Protein AF-A0A7V5WMM4-F1 (afdb_monomer)

Structure (mmCIF, N/CA/C/O backbone):
data_AF-A0A7V5WMM4-F1
#
_entry.id   AF-A0A7V5WMM4-F1
#
loop_
_atom_site.group_PDB
_atom_site.id
_atom_site.type_symbol
_atom_site.label_atom_id
_atom_site.label_alt_id
_atom_site.label_comp_id
_atom_site.label_asym_id
_atom_site.label_entity_id
_atom_site.label_seq_id
_atom_site.pdbx_PDB_ins_code
_atom_site.Cartn_x
_atom_site.Cartn_y
_atom_site.Cartn_z
_atom_site.occupancy
_atom_site.B_iso_or_equiv
_atom_site.auth_seq_id
_atom_site.auth_comp_id
_atom_site.auth_asym_id
_atom_site.auth_atom_id
_atom_site.pdbx_PDB_model_num
ATOM 1 N N . MET A 1 1 ? -22.060 10.136 9.839 1.00 58.34 1 MET A N 1
ATOM 2 C CA . MET A 1 1 ? -21.751 11.023 8.689 1.00 58.34 1 MET A CA 1
ATOM 3 C C . MET A 1 1 ? -20.251 11.099 8.373 1.00 58.34 1 MET A C 1
ATOM 5 O O . MET A 1 1 ? -19.905 11.084 7.200 1.00 58.34 1 MET A O 1
ATOM 9 N N . ASN A 1 2 ? -19.357 11.113 9.374 1.00 73.62 2 ASN A N 1
ATOM 10 C CA . ASN A 1 2 ? -17.901 11.209 9.149 1.00 73.62 2 ASN A CA 1
ATOM 11 C C . ASN A 1 2 ? -17.260 9.933 8.570 1.00 73.62 2 ASN A C 1
ATOM 13 O O . ASN A 1 2 ? -16.406 10.033 7.697 1.00 73.62 2 ASN A O 1
ATOM 17 N N . THR A 1 3 ? -17.707 8.741 8.976 1.00 79.81 3 THR A N 1
ATOM 18 C CA . THR A 1 3 ? -17.206 7.452 8.454 1.00 79.81 3 THR A CA 1
ATOM 19 C C . THR A 1 3 ? -17.474 7.269 6.962 1.00 79.81 3 THR A C 1
ATOM 21 O O . THR A 1 3 ? -16.578 6.867 6.231 1.00 79.81 3 THR A O 1
ATOM 24 N N . LEU A 1 4 ? -18.666 7.651 6.486 1.00 83.12 4 LEU A N 1
ATOM 25 C CA . LEU A 1 4 ? -19.007 7.632 5.058 1.00 83.12 4 LEU A CA 1
ATOM 26 C C . LEU A 1 4 ? -18.060 8.517 4.239 1.00 83.12 4 LEU A C 1
ATOM 28 O O . LEU A 1 4 ? -17.576 8.088 3.199 1.00 83.12 4 LEU A O 1
ATOM 32 N N . ARG A 1 5 ? -17.733 9.717 4.737 1.00 90.38 5 ARG A N 1
ATOM 33 C CA . ARG A 1 5 ? -16.791 10.625 4.066 1.00 90.38 5 ARG A CA 1
ATOM 34 C C . ARG A 1 5 ? -15.389 10.030 3.978 1.00 90.38 5 ARG A C 1
ATOM 36 O O . ARG A 1 5 ? -14.792 10.074 2.909 1.00 90.38 5 ARG A O 1
ATOM 43 N N . ILE A 1 6 ? -14.882 9.452 5.070 1.00 91.38 6 ILE A N 1
ATOM 44 C CA . ILE A 1 6 ? -13.557 8.814 5.076 1.00 91.38 6 ILE A CA 1
ATOM 45 C C . ILE A 1 6 ? -13.547 7.616 4.119 1.00 91.38 6 ILE A C 1
ATOM 47 O O . ILE A 1 6 ? -12.643 7.521 3.302 1.00 91.38 6 ILE A O 1
ATOM 51 N N . ASN A 1 7 ? -14.587 6.776 4.125 1.00 93.31 7 ASN A N 1
ATOM 52 C CA . ASN A 1 7 ? -14.712 5.651 3.193 1.00 93.31 7 ASN A CA 1
ATOM 53 C C . ASN A 1 7 ? -14.699 6.112 1.730 1.00 93.31 7 ASN A C 1
ATOM 55 O O . ASN A 1 7 ? -14.011 5.513 0.908 1.00 93.31 7 ASN A O 1
ATOM 59 N N . THR A 1 8 ? -15.415 7.190 1.396 1.00 95.69 8 THR A N 1
ATOM 60 C CA . THR A 1 8 ? -15.401 7.763 0.043 1.00 95.69 8 THR A CA 1
ATOM 61 C C . THR A 1 8 ? -14.022 8.299 -0.334 1.00 95.69 8 THR A C 1
ATOM 63 O O . THR A 1 8 ? -13.564 8.051 -1.446 1.00 95.69 8 THR A O 1
ATOM 66 N N . ILE A 1 9 ? -13.330 8.987 0.579 1.00 95.31 9 ILE A N 1
ATOM 67 C CA . ILE A 1 9 ? -11.965 9.480 0.340 1.00 95.31 9 ILE A CA 1
ATOM 68 C C . ILE A 1 9 ? -11.004 8.307 0.131 1.00 95.31 9 ILE A C 1
ATOM 70 O O . ILE A 1 9 ? -10.255 8.301 -0.841 1.00 95.31 9 ILE A O 1
ATOM 74 N N . THR A 1 10 ? -11.046 7.288 0.991 1.00 95.56 10 THR A N 1
ATOM 75 C CA . THR A 1 10 ? -10.207 6.094 0.849 1.00 95.56 10 THR A CA 1
ATOM 76 C C . THR A 1 10 ? -10.499 5.371 -0.459 1.00 95.56 10 THR A C 1
ATOM 78 O O . THR A 1 10 ? -9.569 4.972 -1.150 1.00 95.56 10 THR A O 1
ATOM 81 N N . TRP A 1 11 ? -11.768 5.258 -0.854 1.00 97.19 11 TRP A N 1
ATOM 82 C CA . TRP A 1 11 ? -12.139 4.690 -2.146 1.00 97.19 11 TRP A CA 1
ATOM 83 C C . TRP A 1 11 ? -11.571 5.501 -3.320 1.00 97.19 11 TRP A C 1
ATOM 85 O O . TRP A 1 11 ? -10.967 4.920 -4.219 1.00 97.19 11 TRP A O 1
ATOM 95 N N . LEU A 1 12 ? -11.669 6.835 -3.286 1.00 97.56 12 LEU A N 1
ATOM 96 C CA . LEU A 1 12 ? -11.061 7.702 -4.304 1.00 97.56 12 LEU A CA 1
ATOM 97 C C . LEU A 1 12 ? -9.541 7.508 -4.375 1.00 97.56 12 LEU A C 1
ATOM 99 O O . LEU A 1 12 ? -8.990 7.376 -5.466 1.00 97.56 12 LEU A O 1
ATOM 103 N N . VAL A 1 13 ? -8.863 7.422 -3.228 1.00 96.50 13 VAL A N 1
ATOM 104 C CA . VAL A 1 13 ? -7.421 7.134 -3.163 1.00 96.50 13 VAL A CA 1
ATOM 105 C C . VAL A 1 13 ? -7.100 5.775 -3.791 1.00 96.50 13 VAL A C 1
ATOM 107 O O . VAL A 1 13 ? -6.149 5.675 -4.562 1.00 96.50 13 VAL A O 1
ATOM 110 N N . LEU A 1 14 ? -7.899 4.735 -3.529 1.00 97.69 14 LEU A N 1
ATOM 111 C CA . LEU A 1 14 ? -7.717 3.411 -4.137 1.00 97.69 14 LEU A CA 1
ATOM 112 C C . LEU A 1 14 ? -7.885 3.440 -5.662 1.00 97.69 14 LEU A C 1
ATOM 114 O O . LEU A 1 14 ? -7.105 2.801 -6.374 1.00 97.69 14 LEU A O 1
ATOM 118 N N . VAL A 1 15 ? -8.864 4.191 -6.172 1.00 98.06 15 VAL A N 1
ATOM 119 C CA . VAL A 1 15 ? -9.062 4.385 -7.617 1.00 98.06 15 VAL A CA 1
ATOM 120 C C . VAL A 1 15 ? -7.845 5.079 -8.226 1.00 98.06 15 VAL A C 1
ATOM 122 O O . VAL A 1 15 ? -7.285 4.581 -9.202 1.00 98.06 15 VAL A O 1
ATOM 125 N N . LEU A 1 16 ? -7.371 6.167 -7.615 1.00 97.88 16 LEU A N 1
ATOM 126 C CA . LEU A 1 16 ? -6.184 6.889 -8.080 1.00 97.88 16 LEU A CA 1
ATOM 127 C C . LEU A 1 16 ? -4.926 6.011 -8.054 1.00 97.88 16 LEU A C 1
ATOM 129 O O . LEU A 1 16 ? -4.175 6.004 -9.024 1.00 97.88 16 LEU A O 1
ATOM 133 N N . LEU A 1 17 ? -4.720 5.216 -7.000 1.00 97.25 17 LEU A N 1
ATOM 134 C CA . LEU A 1 17 ? -3.611 4.257 -6.919 1.00 97.25 17 LEU A CA 1
ATOM 135 C C . LEU A 1 17 ? -3.705 3.157 -7.984 1.00 97.25 17 LEU A C 1
ATOM 137 O O . LEU A 1 17 ? -2.683 2.644 -8.440 1.00 97.25 17 LEU A O 1
ATOM 141 N N . THR A 1 18 ? -4.918 2.779 -8.387 1.00 96.88 18 THR A N 1
ATOM 142 C CA . THR A 1 18 ? -5.139 1.790 -9.451 1.00 96.88 18 THR A CA 1
ATOM 143 C C . THR A 1 18 ? -4.797 2.373 -10.816 1.00 96.88 18 THR A C 1
ATOM 145 O O . THR A 1 18 ? -4.052 1.750 -11.569 1.00 96.88 18 THR A O 1
ATOM 148 N N . LEU A 1 19 ? -5.259 3.594 -11.099 1.00 97.38 19 LEU A N 1
ATOM 149 C CA . LEU A 1 19 ? -4.893 4.319 -12.316 1.00 97.38 19 LEU A CA 1
ATOM 150 C C . LEU A 1 19 ? -3.384 4.568 -12.382 1.00 97.38 19 LEU A C 1
ATOM 152 O O . LEU A 1 19 ? -2.767 4.306 -13.409 1.00 97.38 19 LEU A O 1
ATOM 156 N N . PHE A 1 20 ? -2.776 4.999 -11.274 1.00 96.06 20 PHE A N 1
ATOM 157 C CA . PHE A 1 20 ? -1.327 5.150 -11.163 1.00 96.06 20 PHE A CA 1
ATOM 158 C C . PHE A 1 20 ? -0.600 3.845 -11.503 1.00 96.06 20 PHE A C 1
ATOM 160 O O . PHE A 1 20 ? 0.312 3.855 -12.324 1.00 96.06 20 PHE A O 1
ATOM 167 N N . GLY A 1 21 ? -1.030 2.716 -10.928 1.00 94.88 21 GLY A N 1
ATOM 168 C CA . GLY A 1 21 ? -0.440 1.410 -11.220 1.00 94.88 21 GLY A CA 1
ATOM 169 C C . GLY A 1 21 ? -0.517 1.039 -12.703 1.00 94.88 21 GLY A C 1
ATOM 170 O O . GLY A 1 21 ? 0.484 0.611 -13.269 1.00 94.88 21 GLY A O 1
ATOM 171 N N . TYR A 1 22 ? -1.670 1.267 -13.340 1.00 95.38 22 TYR A N 1
ATOM 172 C CA . TYR A 1 22 ? -1.854 1.047 -14.778 1.00 95.38 22 TYR A CA 1
ATOM 173 C C . TYR A 1 22 ? -0.910 1.915 -15.622 1.00 95.38 22 TYR A C 1
ATOM 175 O O . TYR A 1 22 ? -0.180 1.396 -16.463 1.00 95.38 22 TYR A O 1
ATOM 183 N N . PHE A 1 23 ? -0.864 3.227 -15.368 1.00 95.56 23 PHE A N 1
ATOM 184 C CA . PHE A 1 23 ? -0.002 4.136 -16.127 1.00 95.56 23 PHE A CA 1
ATOM 185 C C . PHE A 1 23 ? 1.488 3.863 -15.911 1.00 95.56 23 PHE A C 1
ATOM 187 O O . PHE A 1 23 ? 2.271 4.032 -16.841 1.00 95.56 23 PHE A O 1
ATOM 194 N N . MET A 1 24 ? 1.896 3.427 -14.717 1.00 94.50 24 MET A N 1
ATOM 195 C CA . MET A 1 24 ? 3.277 3.004 -14.482 1.00 94.50 24 MET A CA 1
ATOM 196 C C . MET A 1 24 ? 3.615 1.737 -15.272 1.00 94.50 24 MET A C 1
ATOM 198 O O . MET A 1 24 ? 4.679 1.683 -15.884 1.00 94.50 24 MET A O 1
ATOM 202 N N . ALA A 1 25 ? 2.719 0.747 -15.287 1.00 91.19 25 ALA A N 1
ATOM 203 C CA . ALA A 1 25 ? 2.949 -0.528 -15.961 1.00 91.19 25 ALA A CA 1
ATOM 204 C C . ALA A 1 25 ? 2.994 -0.403 -17.495 1.00 91.19 25 ALA A C 1
ATOM 206 O O . ALA A 1 25 ? 3.908 -0.939 -18.114 1.00 91.19 25 ALA A O 1
ATOM 207 N N . GLU A 1 26 ? 2.048 0.325 -18.093 1.00 89.81 26 GLU A N 1
ATOM 208 C CA . GLU A 1 26 ? 1.887 0.395 -19.556 1.00 89.81 26 GLU A CA 1
ATOM 209 C C . GLU A 1 26 ? 2.490 1.661 -20.182 1.00 89.81 26 GLU A C 1
ATOM 211 O O . GLU A 1 26 ? 2.872 1.672 -21.349 1.00 89.81 26 GLU A O 1
ATOM 216 N N . GLY A 1 27 ? 2.553 2.760 -19.426 1.00 83.62 27 GLY A N 1
ATOM 217 C CA . GLY A 1 27 ? 2.862 4.090 -19.958 1.00 83.62 27 GLY A CA 1
ATOM 218 C C . GLY A 1 27 ? 4.237 4.638 -19.590 1.00 83.62 27 GLY A C 1
ATOM 219 O O . GLY A 1 27 ? 4.588 5.726 -20.046 1.00 83.62 27 GLY A O 1
ATOM 220 N N . SER A 1 28 ? 5.016 3.945 -18.754 1.00 87.06 28 SER A N 1
ATOM 221 C CA . SER A 1 28 ? 6.305 4.466 -18.298 1.00 87.06 28 SER A CA 1
ATOM 222 C C . SER A 1 28 ? 7.475 3.969 -19.150 1.00 87.06 28 SER A C 1
ATOM 224 O O . SER A 1 28 ? 7.567 2.802 -19.519 1.00 87.06 28 SER A O 1
ATOM 226 N N . SER A 1 29 ? 8.422 4.868 -19.423 1.00 90.62 29 SER A N 1
ATOM 227 C CA . SER A 1 29 ? 9.715 4.546 -20.043 1.00 90.62 29 SER A CA 1
ATOM 228 C C . SER A 1 29 ? 10.798 4.207 -19.010 1.00 90.62 29 SER A C 1
ATOM 230 O O . SER A 1 29 ? 11.988 4.218 -19.325 1.00 90.62 29 SER A O 1
ATOM 232 N N . LEU A 1 30 ? 10.407 3.994 -17.750 1.00 91.56 30 LEU A N 1
ATOM 233 C CA . LEU A 1 30 ? 11.324 3.689 -16.656 1.00 91.56 30 LEU A CA 1
ATOM 234 C C . LEU A 1 30 ? 11.828 2.245 -16.763 1.00 91.56 30 LEU A C 1
ATOM 236 O O . LEU A 1 30 ? 11.209 1.381 -17.384 1.00 91.56 30 LEU A O 1
ATOM 240 N N . ALA A 1 31 ? 12.959 1.962 -16.117 1.00 91.88 31 ALA A N 1
ATOM 241 C CA . ALA A 1 31 ? 13.482 0.603 -16.050 1.00 91.88 31 ALA A CA 1
ATOM 242 C C . ALA A 1 31 ? 12.478 -0.333 -15.352 1.00 91.88 31 ALA A C 1
ATOM 244 O O . ALA A 1 31 ? 11.938 0.005 -14.297 1.00 91.88 31 ALA A O 1
ATOM 245 N N . LYS A 1 32 ? 12.278 -1.537 -15.906 1.00 90.25 32 LYS A N 1
ATOM 246 C CA . LYS A 1 32 ? 11.295 -2.520 -15.409 1.00 90.25 32 LYS A CA 1
ATOM 247 C C . LYS A 1 32 ? 11.362 -2.777 -13.892 1.00 90.25 32 LYS A C 1
ATOM 249 O O . LYS A 1 32 ? 10.299 -2.763 -13.275 1.00 90.25 32 LYS A O 1
ATOM 254 N N . PRO A 1 33 ? 12.544 -2.928 -13.257 1.00 91.56 33 PRO A N 1
ATOM 255 C CA . PRO A 1 33 ? 12.610 -3.141 -11.808 1.00 91.56 33 PRO A CA 1
ATOM 256 C C . PRO A 1 33 ? 12.085 -1.947 -10.998 1.00 91.56 33 PRO A C 1
ATOM 258 O O . PRO A 1 33 ? 11.468 -2.122 -9.950 1.00 91.56 33 PRO A O 1
ATOM 261 N N . VAL A 1 34 ? 12.286 -0.724 -11.501 1.00 92.62 34 VAL A N 1
ATOM 262 C CA . VAL A 1 34 ? 11.794 0.506 -10.862 1.00 92.62 34 VAL A CA 1
ATOM 263 C C . VAL A 1 34 ? 10.273 0.569 -10.955 1.00 92.62 34 VAL A C 1
ATOM 265 O O . VAL A 1 34 ? 9.606 0.800 -9.949 1.00 92.62 34 VAL A O 1
ATOM 268 N N . VAL A 1 35 ? 9.719 0.308 -12.142 1.00 94.88 35 VAL A N 1
ATOM 269 C CA . VAL A 1 35 ? 8.266 0.254 -12.368 1.00 94.88 35 VAL A CA 1
ATOM 270 C C . VAL A 1 35 ? 7.619 -0.783 -11.460 1.00 94.88 35 VAL A C 1
ATOM 272 O O . VAL A 1 35 ? 6.645 -0.482 -10.770 1.00 94.88 35 VAL A O 1
ATOM 275 N N . PHE A 1 36 ? 8.197 -1.983 -11.416 1.00 94.19 36 PHE A N 1
ATOM 276 C CA . PHE A 1 36 ? 7.728 -3.057 -10.555 1.00 94.19 36 PHE A CA 1
ATOM 277 C C . PHE A 1 36 ? 7.718 -2.633 -9.080 1.00 94.19 36 PHE A C 1
ATOM 279 O O . PHE A 1 36 ? 6.691 -2.763 -8.414 1.00 94.19 36 PHE A O 1
ATOM 286 N N . GLY A 1 37 ? 8.813 -2.046 -8.586 1.00 94.56 37 GLY A N 1
ATOM 287 C CA . GLY A 1 37 ? 8.899 -1.544 -7.213 1.00 94.56 37 GLY A CA 1
ATOM 288 C C . GLY A 1 37 ? 7.829 -0.496 -6.885 1.00 94.56 37 GLY A C 1
ATOM 289 O O . GLY A 1 37 ? 7.206 -0.562 -5.825 1.00 94.56 37 GLY A O 1
ATOM 290 N N . LEU A 1 38 ? 7.551 0.431 -7.808 1.00 95.12 38 LEU A N 1
ATOM 291 C CA . LEU A 1 38 ? 6.506 1.449 -7.640 1.00 95.12 38 LEU A CA 1
ATOM 292 C C . LEU A 1 38 ? 5.100 0.837 -7.587 1.00 95.12 38 LEU A C 1
ATOM 294 O O . LEU A 1 38 ? 4.299 1.200 -6.723 1.00 95.12 38 LEU A O 1
ATOM 298 N N . VAL A 1 39 ? 4.798 -0.111 -8.477 1.00 95.75 39 VAL A N 1
ATOM 299 C CA . VAL A 1 39 ? 3.502 -0.809 -8.503 1.00 95.75 39 VAL A CA 1
ATOM 300 C C . VAL A 1 39 ? 3.319 -1.668 -7.250 1.00 95.75 39 VAL A C 1
ATOM 302 O O . VAL A 1 39 ? 2.225 -1.706 -6.676 1.00 95.75 39 VAL A O 1
ATOM 305 N N . LEU A 1 40 ? 4.385 -2.319 -6.783 1.00 96.19 40 LEU A N 1
ATOM 306 C CA . LEU A 1 40 ? 4.369 -3.120 -5.564 1.00 96.19 40 LEU A CA 1
ATOM 307 C C . LEU A 1 40 ? 4.140 -2.245 -4.324 1.00 96.19 40 LEU A C 1
ATOM 309 O O . LEU A 1 40 ? 3.285 -2.567 -3.497 1.00 96.19 40 LEU A O 1
ATOM 313 N N . ALA A 1 41 ? 4.815 -1.096 -4.232 1.00 95.44 41 ALA A N 1
ATOM 314 C CA . ALA A 1 41 ? 4.605 -0.126 -3.158 1.00 95.44 41 ALA A CA 1
ATOM 315 C C . ALA A 1 41 ? 3.169 0.426 -3.160 1.00 95.44 41 ALA A C 1
ATOM 317 O O . ALA A 1 41 ? 2.493 0.413 -2.128 1.00 95.44 41 ALA A O 1
ATOM 318 N N . ALA A 1 42 ? 2.655 0.829 -4.328 1.00 96.88 42 ALA A N 1
ATOM 319 C CA . ALA A 1 42 ? 1.264 1.256 -4.477 1.00 96.88 42 ALA A CA 1
ATOM 320 C C . ALA A 1 42 ? 0.282 0.147 -4.059 1.00 96.88 42 ALA A C 1
ATOM 322 O O . ALA A 1 42 ? -0.758 0.416 -3.458 1.00 96.88 42 ALA A O 1
ATOM 323 N N . THR A 1 43 ? 0.620 -1.114 -4.327 1.00 96.75 43 THR A N 1
ATOM 324 C CA . THR A 1 43 ? -0.179 -2.277 -3.925 1.00 96.75 43 THR A CA 1
ATOM 325 C C . THR A 1 43 ? -0.190 -2.486 -2.415 1.00 96.75 43 THR A C 1
ATOM 327 O O . THR A 1 43 ? -1.271 -2.654 -1.849 1.00 96.75 43 THR A O 1
ATOM 330 N N . ALA A 1 44 ? 0.954 -2.380 -1.738 1.00 96.94 44 ALA A N 1
ATOM 331 C CA . ALA A 1 44 ? 1.015 -2.441 -0.278 1.00 96.94 44 ALA A CA 1
ATOM 332 C C . A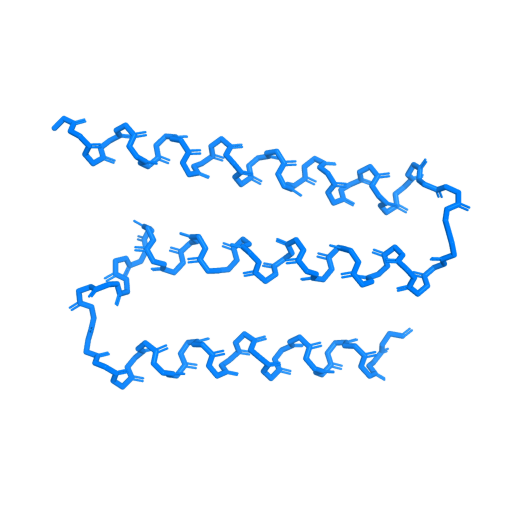LA A 1 44 ? 0.148 -1.348 0.379 1.00 96.94 44 ALA A C 1
ATOM 334 O O . ALA A 1 44 ? -0.630 -1.636 1.288 1.00 96.94 44 ALA A O 1
ATOM 335 N N . ILE A 1 45 ? 0.194 -0.112 -0.137 1.00 97.44 45 ILE A N 1
ATOM 336 C CA . ILE A 1 45 ? -0.640 1.000 0.355 1.00 97.44 45 ILE A CA 1
ATOM 337 C C . ILE A 1 45 ? -2.135 0.701 0.174 1.00 97.44 45 ILE A C 1
ATOM 339 O O . ILE A 1 45 ? -2.930 0.978 1.079 1.00 97.44 45 ILE A O 1
ATOM 343 N N . LYS A 1 46 ? -2.533 0.103 -0.960 1.00 97.06 46 LYS A N 1
ATOM 344 C CA . LYS A 1 46 ? -3.924 -0.325 -1.189 1.00 97.06 46 LYS A CA 1
ATOM 345 C C . LYS A 1 46 ? -4.360 -1.371 -0.162 1.00 97.06 46 LYS A C 1
ATOM 347 O O . LYS A 1 46 ? -5.418 -1.203 0.440 1.00 97.06 46 LYS A O 1
ATOM 352 N N . PHE A 1 47 ? -3.545 -2.399 0.089 1.00 96.94 47 PHE A N 1
ATOM 353 C CA . PHE A 1 47 ? -3.850 -3.417 1.102 1.00 96.94 47 PHE A CA 1
ATOM 354 C C . PHE A 1 47 ? -4.014 -2.809 2.496 1.00 96.94 47 PHE A C 1
ATOM 356 O O . PHE A 1 47 ? -4.982 -3.125 3.184 1.00 96.94 47 PHE A O 1
ATOM 363 N N . LEU A 1 48 ? -3.126 -1.893 2.893 1.00 96.75 48 LEU A N 1
ATOM 364 C CA . LEU A 1 48 ? -3.242 -1.188 4.172 1.00 96.75 48 LEU A CA 1
ATOM 365 C C . LEU A 1 48 ? -4.529 -0.363 4.245 1.00 96.75 48 LEU A C 1
ATOM 367 O O . LEU A 1 48 ? -5.274 -0.468 5.217 1.00 96.75 48 LEU A O 1
ATOM 371 N N . SER A 1 49 ? -4.823 0.413 3.203 1.00 95.81 49 SER A N 1
ATOM 372 C CA . SER A 1 49 ? -6.032 1.242 3.141 1.00 95.81 49 SER A CA 1
ATOM 373 C C . SER A 1 49 ? -7.298 0.392 3.259 1.00 95.81 49 SER A C 1
ATOM 375 O O . SER A 1 49 ? -8.201 0.735 4.019 1.00 95.81 49 SER A O 1
ATOM 377 N N . VAL A 1 50 ? -7.344 -0.754 2.573 1.00 96.44 50 VAL A N 1
ATOM 378 C CA . VAL A 1 50 ? -8.471 -1.688 2.660 1.00 96.44 50 VAL A CA 1
ATOM 379 C C . VAL A 1 50 ? -8.575 -2.324 4.038 1.00 96.44 50 VAL A C 1
ATOM 381 O O . VAL A 1 50 ? -9.648 -2.289 4.638 1.00 96.44 50 VAL A O 1
ATOM 384 N N . GLY A 1 51 ? -7.469 -2.843 4.568 1.00 95.00 51 GLY A N 1
ATOM 385 C CA . GLY A 1 51 ? -7.448 -3.478 5.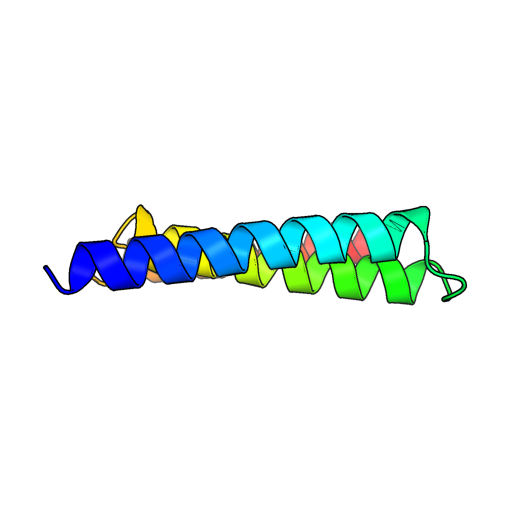880 1.00 95.00 51 GLY A CA 1
ATOM 386 C C . GLY A 1 51 ? -7.931 -2.539 6.982 1.00 95.00 51 GLY A C 1
ATOM 387 O O . GLY A 1 51 ? -8.859 -2.861 7.718 1.00 95.00 51 GLY A O 1
ATOM 388 N N . PHE A 1 52 ? -7.348 -1.347 7.083 1.00 93.69 52 PHE A N 1
ATOM 389 C CA . PHE A 1 52 ? -7.645 -0.437 8.189 1.00 93.69 52 PHE A CA 1
AT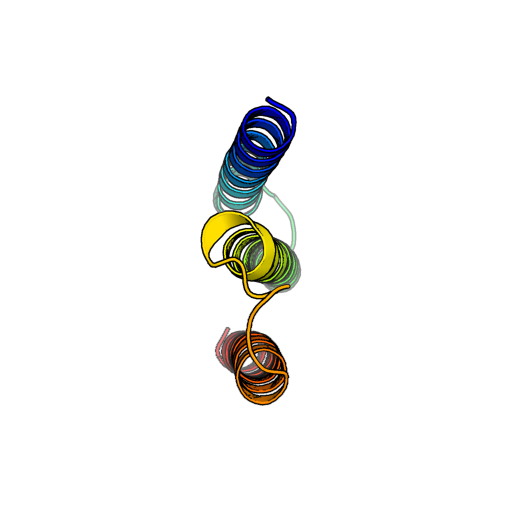OM 390 C C . PHE A 1 52 ? -8.968 0.322 8.040 1.00 93.69 52 PHE A C 1
ATOM 392 O O . PHE A 1 52 ? -9.586 0.622 9.064 1.00 93.69 52 PHE A O 1
ATOM 399 N N . GLN A 1 53 ? -9.410 0.623 6.812 1.00 93.50 53 GLN A N 1
ATOM 400 C CA . GLN A 1 53 ? -10.624 1.415 6.598 1.00 93.50 53 GLN A CA 1
ATOM 401 C C . GLN A 1 53 ? -11.873 0.583 6.299 1.00 93.50 53 GLN A C 1
ATOM 403 O O . GLN A 1 53 ? -12.943 0.931 6.787 1.00 93.50 53 GLN A O 1
ATOM 408 N N . PHE A 1 54 ? -11.765 -0.474 5.490 1.00 93.06 54 PHE A N 1
ATOM 409 C CA . PHE A 1 54 ? -12.926 -1.255 5.042 1.00 93.06 54 PHE A CA 1
ATOM 410 C C . PHE A 1 54 ? -13.098 -2.570 5.804 1.00 93.06 54 PHE A C 1
ATOM 412 O O . PHE A 1 54 ? -14.220 -3.055 5.904 1.00 93.06 54 PHE A O 1
ATOM 419 N N . LEU A 1 55 ? -12.018 -3.134 6.357 1.00 93.31 55 LEU A N 1
ATOM 420 C CA . LEU A 1 55 ? -12.074 -4.322 7.224 1.00 93.31 55 LEU A CA 1
ATOM 421 C C . LEU A 1 55 ? -12.010 -3.970 8.718 1.00 93.31 55 LEU A C 1
ATOM 423 O O . LEU A 1 55 ? -11.881 -4.864 9.550 1.00 93.31 55 LEU A O 1
ATOM 427 N N . ASP A 1 56 ? -12.048 -2.673 9.046 1.00 90.38 56 ASP A N 1
ATOM 428 C CA . ASP A 1 56 ? -11.966 -2.131 10.406 1.00 90.38 56 ASP A CA 1
ATOM 429 C C . ASP A 1 56 ? -10.849 -2.765 11.264 1.00 90.38 56 ASP A C 1
ATOM 431 O O . ASP A 1 56 ? -10.981 -2.915 12.479 1.00 90.38 56 ASP A O 1
ATOM 435 N N . LEU A 1 57 ? -9.684 -3.072 10.665 1.00 93.44 57 LEU A N 1
ATOM 436 C CA . LEU A 1 57 ? -8.556 -3.667 11.401 1.00 93.44 57 LEU A CA 1
ATOM 437 C C . LEU A 1 57 ? -8.101 -2.829 12.599 1.00 93.44 57 LEU A C 1
ATOM 439 O O . LEU A 1 57 ? -7.480 -3.354 13.516 1.00 93.44 57 LEU A O 1
ATOM 443 N N . LYS A 1 58 ? -8.373 -1.523 12.593 1.00 90.06 58 LYS A N 1
ATOM 444 C CA . LYS A 1 58 ? -8.092 -0.623 13.719 1.00 90.06 58 LYS A CA 1
ATOM 445 C C . LYS A 1 58 ? -8.785 -1.068 15.019 1.00 90.06 58 LYS A C 1
ATOM 447 O O . LYS A 1 58 ? -8.175 -0.923 16.074 1.00 90.06 58 LYS A O 1
ATOM 452 N N . GLU A 1 59 ? -9.980 -1.653 14.913 1.00 92.62 59 GLU A N 1
ATOM 453 C CA . GLU A 1 59 ? -10.776 -2.176 16.032 1.00 92.62 59 GLU A CA 1
ATOM 454 C C . GLU A 1 59 ? -10.526 -3.676 16.267 1.00 92.62 59 GLU A C 1
ATOM 456 O O . GLU A 1 59 ? -10.971 -4.248 17.261 1.00 92.62 59 GLU A O 1
ATOM 461 N N . ALA A 1 60 ? -9.811 -4.339 15.352 1.00 93.69 60 ALA A N 1
ATOM 462 C CA . ALA A 1 60 ? -9.497 -5.753 15.470 1.00 93.69 60 ALA A CA 1
ATOM 463 C C . ALA A 1 60 ? -8.449 -6.017 16.561 1.00 93.69 60 ALA A C 1
ATOM 465 O O . ALA A 1 60 ? -7.588 -5.186 16.870 1.00 93.69 60 ALA A O 1
ATOM 466 N N . HIS A 1 61 ? -8.483 -7.239 17.099 1.00 95.69 61 HIS A N 1
ATOM 467 C CA . HIS A 1 61 ? -7.503 -7.702 18.076 1.00 95.69 61 HIS A CA 1
ATOM 468 C C . HIS A 1 61 ? -6.073 -7.532 17.544 1.00 95.69 61 HIS A C 1
ATOM 470 O O . HIS A 1 61 ? -5.807 -7.757 16.360 1.00 95.69 61 HIS A O 1
ATOM 476 N N . LEU A 1 62 ? -5.130 -7.201 18.431 1.00 95.00 62 LEU A N 1
ATOM 477 C CA . LEU A 1 62 ? -3.740 -6.921 18.051 1.00 95.00 62 LEU A CA 1
ATOM 478 C C . LEU A 1 62 ? -3.113 -8.049 17.210 1.00 95.00 62 LEU A C 1
ATOM 480 O O . LEU A 1 62 ? -2.400 -7.771 16.250 1.00 95.00 62 LEU A O 1
ATOM 484 N N . ALA A 1 63 ? -3.439 -9.307 17.523 1.00 95.94 63 ALA A N 1
ATOM 485 C CA . ALA A 1 63 ? -2.986 -10.476 16.772 1.00 95.94 63 ALA A CA 1
ATOM 486 C C . ALA A 1 63 ? -3.366 -10.407 15.281 1.00 95.94 63 ALA A C 1
ATOM 488 O O . ALA A 1 63 ? -2.521 -10.650 14.425 1.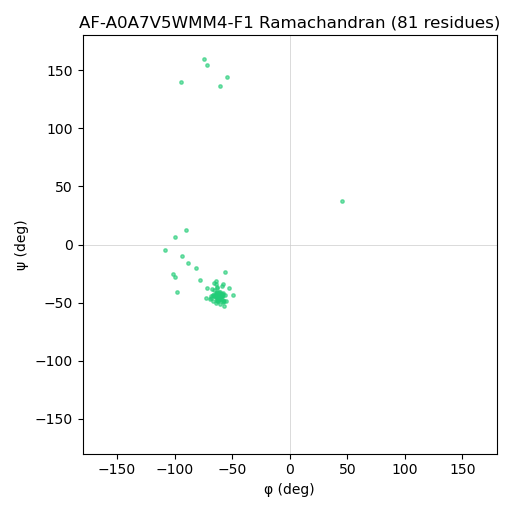00 95.94 63 ALA A O 1
ATOM 489 N N . TRP A 1 64 ? -4.598 -9.999 14.958 1.00 94.81 64 TRP A N 1
ATOM 490 C CA . TRP A 1 64 ? -5.063 -9.853 13.574 1.00 94.81 64 TRP A CA 1
ATOM 491 C C . TRP A 1 64 ? -4.361 -8.716 12.844 1.00 94.81 64 TRP A C 1
ATOM 493 O O . TRP A 1 64 ? -4.008 -8.851 11.673 1.00 94.81 64 TRP A O 1
ATOM 503 N N . ARG A 1 65 ? -4.102 -7.611 13.549 1.00 95.44 65 ARG A N 1
ATOM 504 C CA . ARG A 1 65 ? -3.367 -6.468 12.995 1.00 95.44 65 ARG A CA 1
ATOM 505 C C . ARG A 1 65 ? -1.939 -6.863 12.635 1.00 95.44 65 ARG A C 1
ATOM 507 O O . ARG A 1 65 ? -1.495 -6.583 11.526 1.00 95.44 65 ARG A O 1
ATOM 514 N N . ILE A 1 66 ? -1.250 -7.555 13.541 1.00 96.56 66 ILE A N 1
ATOM 515 C CA . ILE A 1 66 ? 0.115 -8.047 13.315 1.00 96.56 66 ILE A CA 1
ATOM 516 C C . ILE A 1 66 ? 0.138 -9.067 12.176 1.00 96.56 66 ILE A C 1
ATOM 518 O O . ILE A 1 66 ? 0.984 -8.961 11.294 1.00 96.56 66 ILE A O 1
ATOM 522 N N . LEU A 1 67 ? -0.801 -10.015 12.157 1.00 96.88 67 LEU A N 1
ATOM 523 C CA . LEU A 1 67 ? -0.867 -11.043 11.118 1.00 96.88 67 LEU A CA 1
ATOM 524 C C . LEU A 1 67 ? -1.073 -10.431 9.728 1.00 96.88 67 LEU A C 1
ATOM 526 O O . LEU A 1 67 ? -0.388 -10.811 8.784 1.00 96.88 67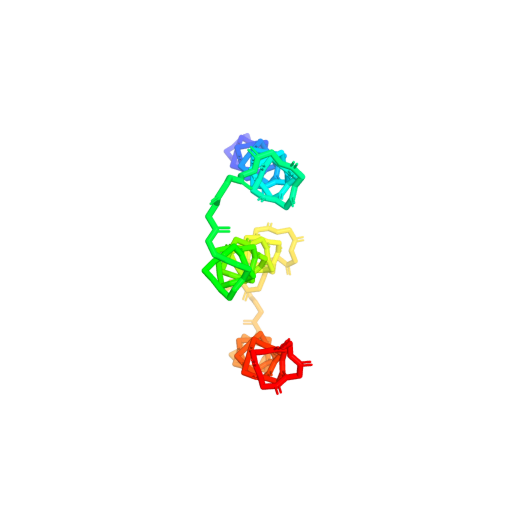 LEU A O 1
ATOM 530 N N . PHE A 1 68 ? -1.960 -9.443 9.604 1.00 96.69 68 PHE A N 1
ATOM 531 C CA . PHE A 1 68 ? -2.204 -8.756 8.337 1.00 96.69 68 PHE A CA 1
ATOM 532 C C . PHE A 1 68 ? -1.000 -7.930 7.868 1.00 96.69 68 PHE A C 1
ATOM 534 O O . PHE A 1 68 ? -0.628 -7.985 6.698 1.00 96.69 68 PHE A O 1
ATOM 541 N N . LEU A 1 69 ? -0.351 -7.197 8.778 1.00 96.88 69 LEU A N 1
ATOM 542 C CA . LEU A 1 69 ? 0.870 -6.453 8.458 1.00 96.88 69 LEU A CA 1
ATOM 543 C C . LEU A 1 69 ? 2.015 -7.393 8.059 1.00 96.88 69 LEU A C 1
ATOM 545 O O . LEU A 1 69 ? 2.714 -7.131 7.081 1.00 96.88 69 LEU A O 1
ATOM 549 N N . GLY A 1 70 ? 2.168 -8.510 8.773 1.00 97.56 70 GLY A N 1
ATOM 550 C CA . GLY A 1 70 ? 3.129 -9.560 8.447 1.00 97.56 70 GLY A CA 1
ATOM 551 C C . GLY A 1 70 ? 2.861 -10.175 7.076 1.00 97.56 70 GLY A C 1
ATOM 552 O O . GLY A 1 70 ? 3.790 -10.329 6.289 1.00 97.56 70 GLY A O 1
ATOM 553 N N . PHE A 1 71 ? 1.595 -10.444 6.746 1.00 96.94 71 PHE A N 1
ATOM 554 C CA . PHE A 1 71 ? 1.197 -10.916 5.421 1.00 96.94 71 PHE A CA 1
ATOM 555 C C . PHE A 1 71 ? 1.606 -9.935 4.316 1.00 96.94 71 PHE A C 1
ATOM 557 O O . PHE A 1 71 ? 2.233 -10.356 3.349 1.00 96.94 71 PHE A O 1
ATOM 564 N N . ILE A 1 72 ? 1.316 -8.636 4.465 1.00 97.44 72 ILE A N 1
ATOM 565 C CA . ILE A 1 72 ? 1.697 -7.622 3.466 1.00 97.44 72 ILE A CA 1
ATOM 566 C C . ILE A 1 72 ? 3.216 -7.572 3.293 1.00 97.44 72 ILE A C 1
ATOM 568 O O . ILE A 1 72 ? 3.699 -7.493 2.164 1.00 97.44 72 ILE A O 1
ATOM 572 N N . LEU A 1 73 ? 3.969 -7.632 4.394 1.00 97.06 73 LEU A N 1
ATOM 573 C CA . LEU A 1 73 ? 5.429 -7.607 4.355 1.00 97.06 73 LEU A CA 1
ATOM 574 C C . LEU A 1 73 ? 5.989 -8.833 3.626 1.00 97.06 73 LEU A C 1
ATOM 576 O O . LEU A 1 73 ? 6.792 -8.682 2.710 1.00 97.06 73 LEU A O 1
ATOM 580 N N . ILE A 1 74 ? 5.542 -10.035 3.999 1.00 97.69 74 ILE A N 1
ATOM 581 C CA . ILE A 1 74 ? 5.978 -11.287 3.369 1.00 97.69 74 ILE A CA 1
ATOM 582 C C . ILE A 1 74 ? 5.601 -11.289 1.889 1.00 97.69 74 ILE A C 1
ATOM 584 O O . ILE A 1 74 ? 6.436 -11.628 1.056 1.00 97.69 74 ILE A O 1
ATOM 588 N N . PHE A 1 75 ? 4.382 -10.864 1.551 1.00 96.69 75 PHE A N 1
ATOM 589 C CA . PHE A 1 75 ? 3.932 -10.731 0.169 1.00 96.69 75 PHE A CA 1
ATOM 590 C C . PHE A 1 75 ? 4.837 -9.786 -0.627 1.00 96.69 75 PHE A C 1
ATOM 592 O O . PHE A 1 75 ? 5.307 -10.155 -1.698 1.00 96.69 75 PHE A O 1
ATOM 599 N N . ALA A 1 76 ? 5.127 -8.592 -0.102 1.00 95.69 76 ALA A N 1
ATOM 600 C CA . ALA A 1 76 ? 5.977 -7.623 -0.785 1.00 95.69 76 ALA A CA 1
ATOM 601 C C . ALA A 1 76 ? 7.399 -8.160 -0.994 1.00 95.69 76 ALA A C 1
ATOM 603 O O . ALA A 1 76 ? 7.934 -8.075 -2.096 1.00 95.69 76 ALA A O 1
ATOM 604 N N . VAL A 1 77 ? 7.994 -8.767 0.034 1.00 95.81 77 VAL A N 1
ATOM 605 C CA . VAL A 1 77 ? 9.333 -9.361 -0.058 1.00 95.81 77 VAL A CA 1
ATOM 606 C C . VAL A 1 77 ? 9.353 -10.508 -1.067 1.00 95.81 77 VAL A C 1
ATOM 608 O O . VAL A 1 77 ? 10.203 -10.526 -1.952 1.00 95.81 77 VAL A O 1
ATOM 611 N N . ALA A 1 78 ? 8.400 -11.437 -0.981 1.00 96.25 78 ALA A N 1
ATOM 612 C CA . ALA A 1 78 ? 8.316 -12.574 -1.893 1.0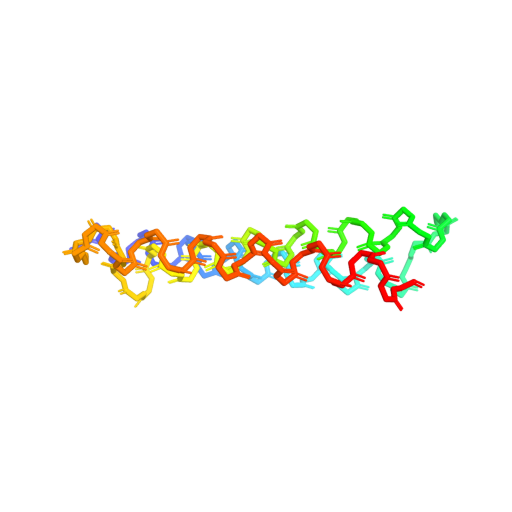0 96.25 78 ALA A CA 1
ATOM 613 C C . ALA A 1 78 ? 8.160 -12.118 -3.349 1.00 96.25 78 ALA A C 1
ATOM 615 O O . ALA A 1 78 ? 8.890 -12.580 -4.220 1.00 96.25 78 ALA A O 1
ATOM 616 N N . MET A 1 79 ? 7.260 -11.167 -3.605 1.00 94.62 79 MET A N 1
ATOM 617 C CA . MET A 1 79 ? 7.053 -10.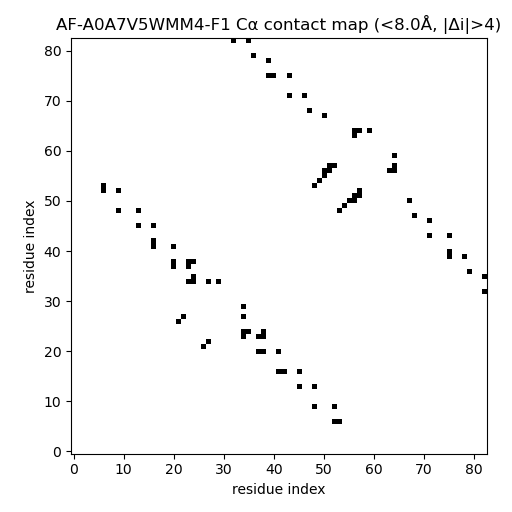614 -4.942 1.00 94.62 79 MET A CA 1
ATOM 618 C C . MET A 1 79 ? 8.292 -9.890 -5.466 1.00 94.62 79 MET A C 1
ATOM 620 O O . MET A 1 79 ? 8.597 -10.008 -6.645 1.00 94.62 79 MET A O 1
ATOM 624 N N . PHE A 1 80 ? 9.026 -9.179 -4.608 1.00 91.44 80 PHE A N 1
ATOM 625 C CA . PHE A 1 80 ? 10.265 -8.508 -4.997 1.00 91.44 80 PHE A CA 1
ATOM 626 C C . PHE A 1 80 ? 11.363 -9.476 -5.445 1.00 91.44 80 PHE A C 1
ATOM 628 O O . PHE A 1 80 ? 12.091 -9.163 -6.377 1.00 91.44 80 PHE 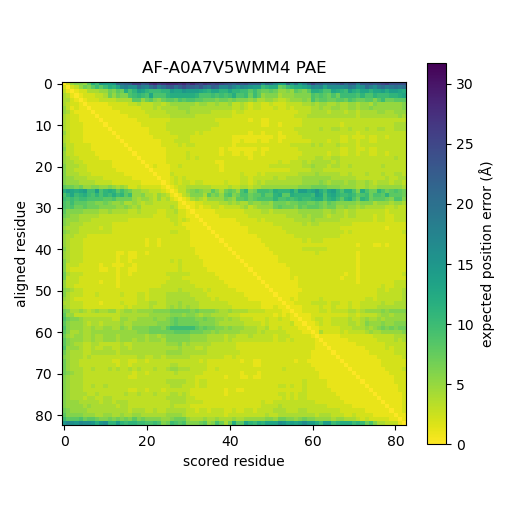A O 1
ATOM 635 N N . PHE A 1 81 ? 11.472 -10.650 -4.819 1.00 92.31 81 PHE A N 1
ATOM 636 C CA . PHE A 1 81 ? 12.451 -11.667 -5.219 1.00 92.31 81 PHE A CA 1
ATOM 637 C C . PHE A 1 81 ? 12.006 -12.533 -6.406 1.00 92.31 81 PHE A C 1
ATOM 639 O O . PHE A 1 81 ? 12.851 -13.172 -7.029 1.00 92.31 81 PHE A O 1
ATOM 646 N N . LEU A 1 82 ? 10.702 -12.598 -6.691 1.00 91.38 82 LEU A N 1
ATOM 647 C CA . LEU A 1 82 ? 10.146 -13.375 -7.806 1.00 91.38 82 LEU A CA 1
ATOM 648 C C . LEU A 1 82 ? 10.070 -12.599 -9.131 1.00 91.38 82 LEU A C 1
ATOM 650 O O . LEU A 1 82 ? 9.856 -13.227 -10.168 1.00 91.38 82 LEU A O 1
ATOM 654 N N . ALA A 1 83 ? 10.179 -11.270 -9.094 1.00 82.31 83 ALA A N 1
ATOM 655 C CA . ALA A 1 83 ? 10.081 -10.384 -10.256 1.00 82.31 83 ALA A CA 1
ATOM 656 C C . ALA A 1 83 ? 11.430 -10.149 -10.945 1.00 82.31 83 ALA A C 1
ATOM 658 O O . ALA A 1 83 ? 11.413 -9.994 -12.188 1.00 82.31 83 ALA A O 1
#

Nearest PDB structures (foldseek):
  7xmd-assembly1_D  TM=7.606E-01  e=3.241E-01  Escherichia coli
  6wti-assembly1_D  TM=7.449E-01  e=4.070E-01  Escherichia coli
  4yxd-assembly1_D  TM=5.239E-01  e=3.350E+00  Sus scrofa
  2rai-assembly1_A  TM=4.777E-01  e=8.334E+00  Homo sapiens

Foldseek 3Di:
DVLVVLVVVLVVLLVVLVVVLVCLVPPDPDDPLVSQLSNLVSVLVNLVSCCCRVVVCVPPDPVVVVVSNVVSVCVSVVSSVVD

Radius of gyration: 14.65 Å; Cα contacts (8 Å, |Δi|>4): 44; chains: 1; 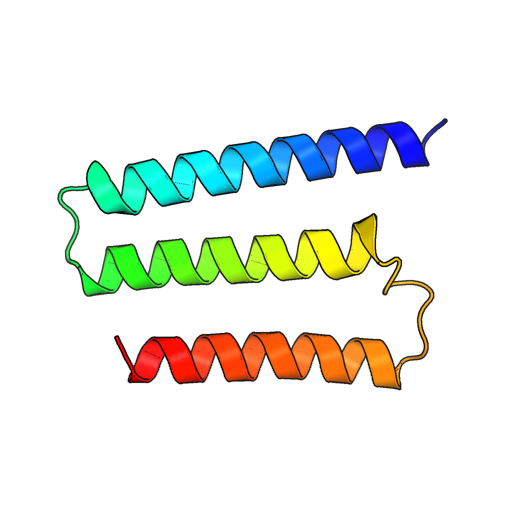bounding box: 35×25×38 Å

Mean predicted aligned error: 3.56 Å

pLDDT: mean 93.52, std 5.75, range [58.34, 98.06]

Sequence (83 aa):
MNTLRINTITWLVLVLLTLFGYFMAEGSSLAKPVVFGLVLAATAIKFLSVGFQFLDLKEAHLAWRILFLGFILIFAVAMFFLA

Solvent-accessible surface area (backbone atoms only — not comparable to full-atom values): 4663 Å² total; per-residue (Å²): 118,67,66,62,53,51,52,52,51,52,50,51,51,48,52,52,46,48,53,49,37,50,45,44,74,76,67,50,93,64,59,67,72,58,40,49,51,52,41,51,52,48,46,51,52,45,52,51,52,42,40,46,68,75,64,42,36,77,80,43,58,68,69,58,44,51,50,51,54,49,49,52,51,51,50,54,54,52,51,64,76,73,109

Secondary structure (DSSP, 8-state):
-HHHHHHHHHHHHHHHHHHHHHHHHHH--S-HHHHHHHHHHHHHHHHHHIIIIIS-TTTS-HHHHHHHHHHHHHHHHHHHHH-